Protein AF-A0A1D6HPN9-F1 (afdb_monomer_lite)

pLDDT: mean 91.18, std 7.08, range [53.25, 98.31]

Organism: Zea mays (NCBI:txid4577)

Structure (mmCIF, N/CA/C/O backbone):
data_AF-A0A1D6HPN9-F1
#
_entry.id   AF-A0A1D6HPN9-F1
#
loop_
_atom_site.group_PDB
_atom_site.id
_atom_site.type_symbol
_atom_site.label_atom_id
_atom_site.label_alt_id
_atom_site.label_comp_id
_atom_site.label_asym_id
_atom_site.label_entity_id
_atom_site.label_seq_id
_atom_site.pdbx_PDB_ins_code
_atom_site.Cartn_x
_atom_site.Cartn_y
_atom_site.Cartn_z
_atom_site.occupancy
_atom_site.B_iso_or_equiv
_atom_site.auth_seq_id
_atom_site.auth_comp_id
_atom_site.auth_asym_id
_atom_site.auth_atom_id
_atom_site.pdbx_PDB_model_num
ATOM 1 N N . MET A 1 1 ? 19.555 10.011 -34.793 1.00 65.31 1 MET A N 1
ATOM 2 C CA . MET A 1 1 ? 19.414 9.614 -33.382 1.00 65.31 1 MET A CA 1
ATOM 3 C C . MET A 1 1 ? 20.031 8.238 -33.227 1.00 65.31 1 MET A C 1
ATOM 5 O O . MET A 1 1 ? 19.616 7.318 -33.925 1.00 65.31 1 MET A O 1
ATOM 9 N N . GLY A 1 2 ? 21.098 8.127 -32.441 1.00 90.81 2 GLY A N 1
ATOM 10 C CA . GLY A 1 2 ? 21.824 6.869 -32.248 1.00 90.81 2 GLY A CA 1
ATOM 11 C C . GLY A 1 2 ? 21.050 5.886 -31.364 1.00 90.81 2 GLY A C 1
ATOM 12 O O . GLY A 1 2 ? 20.213 6.292 -30.560 1.00 90.81 2 GLY A O 1
ATOM 13 N N . ILE A 1 3 ? 21.357 4.589 -31.468 1.00 91.12 3 ILE A N 1
ATOM 14 C CA . ILE A 1 3 ? 20.759 3.539 -30.616 1.00 91.12 3 ILE A CA 1
ATOM 15 C C . ILE A 1 3 ? 20.954 3.859 -29.123 1.00 91.12 3 ILE A C 1
ATOM 17 O O . ILE A 1 3 ? 20.030 3.701 -28.329 1.00 91.12 3 ILE A O 1
ATOM 21 N N . MET A 1 4 ? 22.121 4.397 -28.760 1.00 90.06 4 MET A N 1
ATOM 22 C CA . MET A 1 4 ? 22.442 4.822 -27.395 1.00 90.06 4 MET A CA 1
ATOM 23 C C . MET A 1 4 ? 21.523 5.948 -26.886 1.00 90.06 4 MET A C 1
ATOM 25 O O . MET A 1 4 ? 21.066 5.901 -25.749 1.00 90.06 4 MET A O 1
ATOM 29 N N . GLU A 1 5 ? 21.195 6.935 -27.724 1.00 90.69 5 GLU A N 1
ATOM 30 C CA . GLU A 1 5 ? 20.307 8.047 -27.344 1.00 90.69 5 GLU A CA 1
ATOM 31 C C . GLU A 1 5 ? 18.875 7.554 -27.093 1.00 90.69 5 GLU A C 1
ATOM 33 O O . GLU A 1 5 ? 18.235 7.959 -26.123 1.00 90.69 5 GLU A O 1
ATOM 38 N N . MET A 1 6 ? 18.392 6.619 -27.922 1.00 93.00 6 MET A N 1
ATOM 39 C CA . MET A 1 6 ? 17.086 5.977 -27.727 1.00 93.00 6 MET A CA 1
ATOM 40 C C . MET A 1 6 ? 17.018 5.192 -26.411 1.00 93.00 6 MET A C 1
ATOM 42 O O . MET A 1 6 ? 16.016 5.278 -25.702 1.00 93.00 6 MET A O 1
ATOM 46 N N . GLN A 1 7 ? 18.079 4.462 -26.059 1.00 94.44 7 GLN A N 1
ATOM 47 C CA . GLN A 1 7 ? 18.150 3.705 -24.804 1.00 94.44 7 GLN A CA 1
ATOM 48 C C . GLN A 1 7 ? 18.138 4.618 -23.573 1.00 94.44 7 GLN A C 1
ATOM 50 O O . GLN A 1 7 ? 17.432 4.326 -22.609 1.00 94.44 7 GLN A O 1
ATOM 55 N N . ILE A 1 8 ? 18.867 5.738 -23.614 1.00 96.06 8 ILE A N 1
ATOM 56 C CA . ILE A 1 8 ? 18.888 6.717 -22.517 1.00 96.06 8 ILE A CA 1
ATOM 57 C C . ILE A 1 8 ? 17.493 7.316 -22.316 1.00 96.06 8 ILE A C 1
ATOM 59 O O . ILE A 1 8 ? 16.989 7.330 -21.194 1.00 96.06 8 ILE A O 1
ATOM 63 N N . LEU A 1 9 ? 16.832 7.749 -23.395 1.00 96.50 9 LEU A N 1
ATOM 64 C CA . LEU A 1 9 ? 15.478 8.306 -23.322 1.00 96.50 9 LEU A CA 1
ATOM 65 C C . LEU A 1 9 ? 14.462 7.288 -22.787 1.00 96.50 9 LEU A C 1
ATOM 67 O O . LEU A 1 9 ? 13.657 7.624 -21.917 1.00 96.50 9 LEU A O 1
ATOM 71 N N . ALA A 1 10 ? 14.525 6.038 -23.256 1.00 96.69 10 ALA A N 1
ATOM 72 C CA . ALA A 1 10 ? 13.671 4.964 -22.756 1.00 96.69 10 ALA A CA 1
ATOM 73 C C . ALA A 1 10 ? 13.912 4.690 -21.263 1.00 96.69 10 ALA A C 1
ATOM 75 O O . ALA A 1 10 ? 12.954 4.550 -20.506 1.00 96.69 10 ALA A O 1
ATOM 76 N N . GLY A 1 11 ? 15.173 4.668 -20.821 1.00 97.12 11 GLY A N 1
ATOM 77 C CA . GLY A 1 11 ? 15.531 4.475 -19.415 1.00 97.12 11 GLY A CA 1
ATOM 78 C C . GLY A 1 11 ? 14.993 5.584 -18.512 1.00 97.12 11 GLY A C 1
ATOM 79 O O . GLY A 1 11 ? 14.391 5.301 -17.477 1.00 97.12 11 GLY A O 1
ATOM 80 N N . VAL A 1 12 ? 15.135 6.844 -18.934 1.00 98.12 12 VAL A N 1
ATOM 81 C CA . VAL A 1 12 ? 14.585 8.004 -18.216 1.00 98.12 12 VAL A CA 1
ATOM 82 C C . VAL A 1 12 ? 13.060 7.904 -18.110 1.00 98.12 12 VAL A C 1
ATOM 84 O O . VAL A 1 12 ? 12.503 8.088 -17.028 1.00 98.12 12 VAL A O 1
ATOM 87 N N . LEU A 1 13 ? 12.376 7.557 -19.203 1.00 97.75 13 LEU A N 1
ATOM 88 C CA . LEU A 1 13 ? 10.921 7.403 -19.213 1.00 97.75 13 LEU A CA 1
ATOM 89 C C . LEU A 1 13 ? 10.452 6.264 -18.297 1.00 97.75 13 LEU A C 1
ATOM 91 O O . LEU A 1 13 ? 9.536 6.461 -17.498 1.00 97.75 13 LEU A O 1
ATOM 95 N N . LEU A 1 14 ? 11.095 5.095 -18.370 1.00 98.06 14 LEU A N 1
ATOM 96 C CA . LEU A 1 14 ? 10.773 3.947 -17.518 1.00 98.06 14 LEU A CA 1
ATOM 97 C C . LEU A 1 14 ? 11.003 4.252 -16.038 1.00 98.06 14 LEU A C 1
ATOM 99 O O . LEU A 1 14 ? 10.220 3.802 -15.201 1.00 98.06 14 LEU A O 1
ATOM 103 N N . PHE A 1 15 ? 12.033 5.031 -15.709 1.00 98.19 15 PHE A N 1
ATOM 104 C CA . PHE A 1 15 ? 12.303 5.450 -14.339 1.00 98.19 15 PHE A CA 1
ATOM 105 C C . PHE A 1 15 ? 11.153 6.287 -13.768 1.00 98.19 15 PHE A C 1
ATOM 107 O O . PHE A 1 15 ? 10.591 5.929 -12.732 1.00 98.19 15 PHE A O 1
ATOM 114 N N . PHE A 1 16 ? 10.740 7.352 -14.463 1.00 98.31 16 PHE A N 1
ATOM 115 C CA . PHE A 1 16 ? 9.619 8.181 -14.008 1.00 98.31 16 PHE A CA 1
ATOM 116 C C . PHE A 1 16 ? 8.306 7.401 -13.962 1.00 98.31 16 PHE A C 1
ATOM 118 O O . PHE A 1 16 ? 7.566 7.508 -12.985 1.00 98.31 16 PHE A O 1
ATOM 125 N N . LEU A 1 17 ? 8.048 6.562 -14.967 1.00 98.12 17 LEU A N 1
ATOM 126 C CA . LEU A 1 17 ? 6.863 5.711 -14.992 1.00 98.12 17 LEU A CA 1
ATOM 127 C C . LEU A 1 17 ? 6.829 4.754 -13.791 1.00 98.12 17 LEU A C 1
ATOM 129 O O . LEU A 1 17 ? 5.795 4.619 -13.137 1.00 98.12 17 LEU A O 1
ATOM 133 N N . SER A 1 18 ? 7.966 4.137 -13.465 1.00 98.12 18 SER A N 1
ATOM 134 C CA . SER A 1 18 ? 8.096 3.235 -12.316 1.00 98.12 18 SER A CA 1
ATOM 135 C C . SER A 1 18 ? 7.867 3.964 -10.995 1.00 98.12 18 SER A C 1
ATOM 137 O O . SER A 1 18 ? 7.205 3.421 -10.114 1.00 98.12 18 SER A O 1
ATOM 139 N N . LEU A 1 19 ? 8.349 5.204 -10.856 1.00 98.12 19 LEU A N 1
ATOM 140 C CA . LEU A 1 19 ? 8.071 6.028 -9.676 1.00 98.12 19 LEU A CA 1
ATOM 141 C C . LEU A 1 19 ? 6.576 6.337 -9.539 1.00 98.12 19 LEU A C 1
ATOM 143 O O . LEU A 1 19 ? 6.008 6.178 -8.457 1.00 98.12 19 LEU A O 1
ATOM 147 N N . THR A 1 20 ? 5.919 6.741 -10.629 1.00 97.94 20 THR A N 1
ATOM 148 C CA . THR A 1 20 ? 4.484 7.048 -10.620 1.00 97.94 20 THR A CA 1
ATOM 149 C C . THR A 1 20 ? 3.657 5.812 -10.274 1.00 97.94 20 THR A C 1
ATOM 151 O O . THR A 1 20 ? 2.882 5.848 -9.317 1.00 97.94 20 THR A O 1
ATOM 154 N N . ILE A 1 21 ? 3.859 4.699 -10.984 1.00 98.00 21 ILE A N 1
ATOM 155 C CA . ILE A 1 21 ? 3.125 3.450 -10.738 1.00 98.00 21 ILE A CA 1
ATOM 156 C C . ILE A 1 21 ? 3.450 2.897 -9.348 1.00 98.00 21 ILE A C 1
ATOM 158 O O . ILE A 1 21 ? 2.541 2.482 -8.637 1.00 98.00 21 ILE A O 1
ATOM 162 N N . GLY A 1 22 ? 4.715 2.935 -8.925 1.00 98.06 22 GLY A N 1
ATOM 163 C CA . GLY A 1 22 ? 5.138 2.471 -7.605 1.00 98.06 22 GLY A CA 1
ATOM 164 C C . GLY A 1 22 ? 4.486 3.257 -6.467 1.00 98.06 22 GLY A C 1
ATOM 165 O O . GLY A 1 22 ? 4.014 2.661 -5.500 1.00 98.06 22 GLY A O 1
ATOM 166 N N . SER A 1 23 ? 4.380 4.583 -6.599 1.00 97.94 23 SER A N 1
ATOM 167 C CA . SER A 1 23 ? 3.680 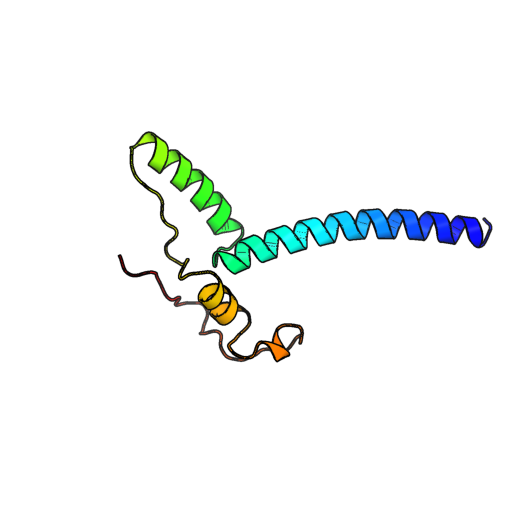5.414 -5.611 1.00 97.94 23 SER A CA 1
ATOM 168 C C . SER A 1 23 ? 2.182 5.097 -5.537 1.00 97.94 23 SER A C 1
ATOM 170 O O . SER A 1 23 ? 1.630 4.974 -4.442 1.00 97.94 23 SER A O 1
ATOM 172 N N . LEU A 1 24 ? 1.538 4.882 -6.690 1.00 97.31 24 LEU A N 1
ATOM 173 C CA . LEU A 1 24 ? 0.136 4.483 -6.764 1.00 97.31 24 LEU A CA 1
ATOM 174 C C . LEU A 1 24 ? -0.075 3.087 -6.162 1.00 97.31 24 LEU A C 1
ATOM 176 O O . LEU A 1 24 ? -0.999 2.885 -5.377 1.00 97.31 24 LEU A O 1
ATOM 180 N N . LEU A 1 25 ? 0.810 2.139 -6.464 1.00 96.56 25 LEU A N 1
ATOM 181 C CA . LEU A 1 25 ? 0.776 0.793 -5.903 1.00 96.56 25 LEU A CA 1
ATOM 182 C C . LEU A 1 25 ? 0.912 0.830 -4.378 1.00 96.56 25 LEU A C 1
ATOM 184 O O . LEU A 1 25 ? 0.094 0.236 -3.683 1.00 96.56 25 LEU A O 1
ATOM 188 N N . GLY A 1 26 ? 1.892 1.568 -3.849 1.00 97.44 26 GLY A N 1
ATOM 189 C CA . GLY A 1 26 ? 2.076 1.727 -2.405 1.00 97.44 26 GLY A CA 1
ATOM 190 C C . GLY A 1 26 ? 0.845 2.327 -1.724 1.00 97.44 26 GLY A C 1
ATOM 191 O O . GLY A 1 26 ? 0.418 1.852 -0.670 1.00 97.44 26 GLY A O 1
ATOM 192 N N . TRP A 1 27 ? 0.216 3.315 -2.364 1.00 97.31 27 TRP A N 1
ATOM 193 C CA . TRP A 1 27 ? -1.046 3.884 -1.900 1.00 97.31 27 TRP A CA 1
ATOM 194 C C . TRP A 1 27 ? -2.173 2.843 -1.841 1.00 97.31 27 TRP A C 1
ATOM 196 O O . TRP A 1 27 ? -2.875 2.739 -0.834 1.00 97.31 27 TRP A O 1
ATOM 206 N N . HIS A 1 28 ? -2.333 2.035 -2.888 1.00 96.19 28 HIS A N 1
ATOM 207 C CA . HIS A 1 28 ? -3.365 1.001 -2.925 1.00 96.19 28 HIS A CA 1
ATOM 208 C C . HIS A 1 28 ? -3.081 -0.171 -1.979 1.00 96.19 28 HIS A C 1
ATOM 210 O O . HIS A 1 28 ? -4.026 -0.703 -1.406 1.00 96.19 28 HIS A O 1
ATOM 216 N N . ILE A 1 29 ? -1.816 -0.521 -1.727 1.00 95.69 29 ILE A N 1
ATOM 217 C CA . ILE A 1 29 ? -1.443 -1.487 -0.681 1.00 95.69 29 ILE A CA 1
ATOM 218 C C . ILE A 1 29 ? -1.845 -0.952 0.700 1.00 95.69 29 ILE A C 1
ATOM 220 O O . ILE A 1 29 ? -2.412 -1.690 1.501 1.00 95.69 29 ILE A O 1
ATOM 224 N N . TYR A 1 30 ? -1.617 0.335 0.983 1.00 96.06 30 TYR A N 1
ATOM 225 C CA . TYR A 1 30 ? -2.065 0.947 2.239 1.00 96.06 30 TYR A CA 1
ATOM 226 C C . TYR A 1 30 ? -3.588 0.843 2.419 1.00 96.06 30 TYR A C 1
ATOM 228 O O . TYR A 1 30 ? -4.058 0.476 3.500 1.00 96.06 30 TYR A O 1
ATOM 236 N N . LEU A 1 31 ? -4.346 1.142 1.363 1.00 96.19 31 LEU A N 1
ATOM 237 C CA . LEU A 1 31 ? -5.804 1.031 1.351 1.00 96.19 31 LEU A CA 1
ATOM 238 C C . LEU A 1 31 ? -6.279 -0.415 1.545 1.00 96.19 31 LEU A C 1
ATOM 240 O O . LEU A 1 31 ? -7.154 -0.660 2.373 1.00 96.19 31 LEU A O 1
ATOM 244 N N . LEU A 1 32 ? -5.638 -1.364 0.858 1.00 94.62 32 LEU A N 1
ATOM 245 C CA . LEU A 1 32 ? -5.880 -2.801 0.986 1.00 94.62 32 LEU A CA 1
ATOM 246 C C . LEU A 1 32 ? -5.693 -3.274 2.435 1.00 94.62 32 LEU A C 1
ATOM 248 O O . LEU A 1 32 ? -6.566 -3.932 2.995 1.00 94.62 32 LEU A O 1
ATOM 252 N N . CYS A 1 33 ? -4.589 -2.878 3.075 1.00 94.69 33 CYS A N 1
ATOM 253 C CA . CYS A 1 33 ? -4.284 -3.236 4.462 1.00 94.69 33 CYS A CA 1
ATOM 254 C C . CYS A 1 33 ? -5.315 -2.714 5.469 1.0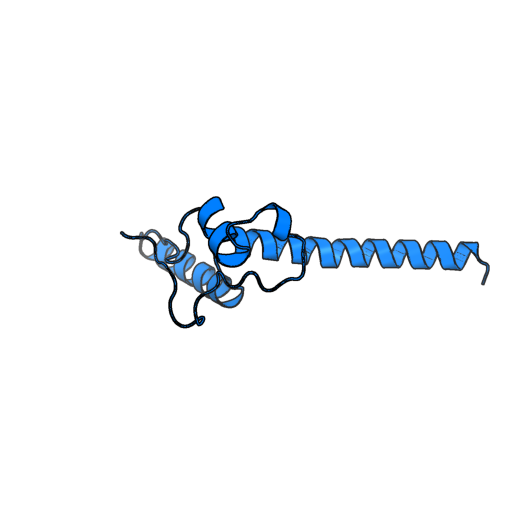0 94.69 33 CYS A C 1
ATOM 256 O O . CYS A 1 33 ? -5.471 -3.320 6.527 1.00 94.69 33 CYS A O 1
ATOM 258 N N . HIS A 1 34 ? -6.005 -1.614 5.165 1.00 94.38 34 HIS A N 1
ATOM 259 C CA . HIS A 1 34 ? -7.034 -1.029 6.031 1.00 94.38 34 HIS A CA 1
ATOM 260 C C . HIS A 1 34 ? -8.462 -1.338 5.574 1.00 94.38 34 HIS A C 1
ATOM 262 O O . HIS A 1 34 ? -9.400 -0.799 6.161 1.00 94.38 34 HIS A O 1
ATOM 268 N N . ASN A 1 35 ? -8.620 -2.162 4.532 1.00 94.88 35 ASN A N 1
ATOM 269 C CA . ASN A 1 35 ? -9.909 -2.482 3.931 1.00 94.88 35 ASN A CA 1
ATOM 270 C C . ASN A 1 35 ? -10.754 -1.223 3.651 1.00 94.88 35 ASN A C 1
ATOM 272 O O . ASN A 1 35 ? -11.906 -1.119 4.061 1.00 94.88 35 ASN A O 1
ATOM 276 N N . MET A 1 36 ? -10.126 -0.233 3.012 1.00 94.50 36 MET A N 1
ATOM 277 C CA . MET A 1 36 ? -10.746 1.040 2.645 1.00 94.50 36 MET A CA 1
ATOM 278 C C . MET A 1 36 ? -10.646 1.268 1.145 1.00 94.50 36 MET A C 1
ATOM 280 O O . MET A 1 36 ? -9.590 1.091 0.542 1.00 94.50 36 MET A O 1
ATOM 284 N N . THR A 1 37 ? -11.707 1.790 0.551 1.00 94.94 37 THR A N 1
ATOM 285 C CA . THR A 1 37 ? -11.664 2.378 -0.788 1.00 94.94 37 THR A CA 1
ATOM 286 C C . THR A 1 37 ? -11.034 3.777 -0.764 1.00 94.94 37 THR A C 1
ATOM 288 O O . THR A 1 37 ? -10.883 4.426 0.276 1.00 94.94 37 THR A O 1
ATOM 291 N N . THR A 1 38 ? -10.673 4.295 -1.939 1.00 95.94 38 THR A N 1
ATOM 292 C CA . THR A 1 38 ? -10.185 5.678 -2.083 1.00 95.94 38 THR A CA 1
ATOM 293 C C . THR A 1 38 ? -11.229 6.714 -1.652 1.00 95.94 38 THR A C 1
ATOM 295 O O . THR A 1 38 ? -10.859 7.752 -1.098 1.00 95.94 38 THR A O 1
ATOM 298 N N . ILE A 1 39 ? -12.515 6.428 -1.876 1.00 96.38 39 ILE A N 1
ATOM 299 C CA . ILE A 1 39 ? -13.646 7.273 -1.470 1.00 96.38 39 ILE A CA 1
ATOM 300 C C . ILE A 1 39 ? -13.754 7.280 0.056 1.00 96.38 39 ILE A C 1
ATOM 302 O O . ILE A 1 39 ? -13.671 8.344 0.675 1.00 96.38 39 ILE A O 1
ATOM 306 N N . GLU A 1 40 ? -13.806 6.100 0.673 1.00 95.00 40 GLU A N 1
ATOM 307 C CA . GLU A 1 40 ? -13.877 5.964 2.131 1.00 95.00 40 GLU A CA 1
ATOM 308 C C . GLU A 1 40 ? -12.664 6.574 2.826 1.00 95.00 40 GLU A C 1
ATOM 310 O O . GLU A 1 40 ? -12.805 7.161 3.894 1.00 95.00 40 GLU A O 1
ATOM 315 N N . TYR A 1 41 ? -11.468 6.522 2.229 1.00 95.38 41 TYR A N 1
ATOM 316 C CA . TYR A 1 41 ? -10.308 7.212 2.788 1.00 95.38 41 TYR A CA 1
ATOM 317 C C . TYR A 1 41 ? -10.549 8.723 2.918 1.00 95.38 41 TYR A C 1
ATOM 319 O O . TYR A 1 41 ? -10.207 9.324 3.942 1.00 95.38 41 TYR A O 1
ATOM 327 N N . ARG A 1 42 ? -11.129 9.361 1.894 1.00 96.06 42 ARG A N 1
ATOM 328 C CA . ARG A 1 42 ? -11.426 10.804 1.920 1.00 96.06 42 ARG A CA 1
ATOM 329 C C . ARG A 1 42 ? -12.467 11.125 2.989 1.00 96.06 42 ARG A C 1
ATOM 331 O O . ARG A 1 42 ? -12.291 12.083 3.746 1.00 96.06 42 ARG A O 1
ATOM 338 N N . GLU A 1 43 ? -13.492 10.291 3.108 1.00 95.62 43 GLU A N 1
ATOM 339 C CA . GLU A 1 43 ? -14.503 10.405 4.161 1.00 95.62 43 GLU A CA 1
ATOM 340 C C . GLU A 1 43 ? -13.896 10.199 5.553 1.00 95.62 43 GLU A C 1
ATOM 342 O O . GLU A 1 43 ? -14.134 10.998 6.459 1.00 95.62 43 GLU A O 1
ATOM 347 N N . ALA A 1 44 ? -13.019 9.207 5.709 1.00 94.06 44 ALA A N 1
ATOM 348 C CA . ALA A 1 44 ? -12.306 8.904 6.941 1.00 94.06 44 ALA A CA 1
ATOM 349 C C . ALA A 1 44 ? -11.393 10.054 7.377 1.00 94.06 44 ALA A C 1
ATOM 351 O O . ALA A 1 44 ? -11.319 10.361 8.565 1.00 94.06 44 ALA A O 1
ATOM 352 N N . VAL A 1 45 ? -10.705 10.730 6.448 1.00 95.12 45 VAL A N 1
ATOM 353 C CA . VAL A 1 45 ? -9.907 11.930 6.764 1.00 95.12 45 VAL A CA 1
ATOM 354 C C . VAL A 1 45 ? -10.791 13.021 7.371 1.00 95.12 45 VAL A C 1
ATOM 356 O O . VAL A 1 45 ? -10.448 13.577 8.419 1.00 95.12 45 VAL A O 1
ATOM 359 N N . ARG A 1 46 ? -11.951 13.288 6.764 1.00 94.88 46 ARG A N 1
ATOM 360 C CA . ARG A 1 46 ? -12.915 14.268 7.281 1.00 94.88 46 ARG A CA 1
ATOM 361 C C . ARG A 1 46 ? -13.486 13.841 8.634 1.00 94.88 46 ARG A C 1
ATOM 363 O O . ARG A 1 46 ? -13.536 14.652 9.558 1.00 94.88 46 ARG A O 1
ATOM 370 N N . ALA A 1 47 ? -13.874 12.577 8.771 1.00 94.25 47 ALA A N 1
ATOM 371 C CA . ALA A 1 47 ? -14.426 12.027 10.003 1.00 94.25 47 ALA A CA 1
ATOM 372 C C . ALA A 1 47 ? -1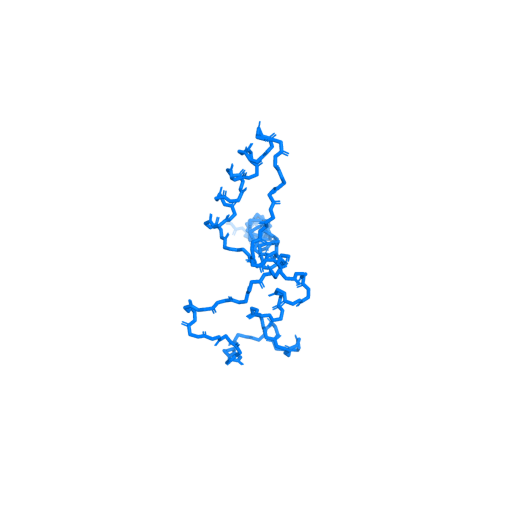3.407 12.057 11.153 1.00 94.25 47 ALA A C 1
ATOM 374 O O . ALA A 1 47 ? -13.751 12.472 12.256 1.00 94.25 47 ALA A O 1
ATOM 375 N N . ARG A 1 48 ? -12.132 11.730 10.895 1.00 94.06 48 ARG A N 1
ATOM 376 C CA . ARG A 1 48 ? -11.031 11.872 11.867 1.00 94.06 48 ARG A CA 1
ATOM 377 C C . ARG A 1 48 ? -10.866 13.310 12.342 1.00 94.06 48 ARG A C 1
ATOM 379 O O . ARG A 1 48 ? -10.693 13.542 13.537 1.00 94.06 48 ARG A O 1
ATOM 386 N N . TRP A 1 49 ? -10.922 14.274 11.427 1.00 94.69 49 TRP A N 1
ATOM 387 C CA . TRP A 1 49 ? -10.820 15.690 11.777 1.00 94.69 49 TRP A CA 1
ATOM 388 C C . TRP A 1 49 ? -11.996 16.155 12.652 1.00 94.69 49 TRP A C 1
ATOM 390 O O . TRP A 1 49 ? -11.777 16.824 13.664 1.00 94.69 49 TRP A O 1
ATOM 400 N N . LEU A 1 50 ? -13.227 15.749 12.318 1.00 95.94 50 LEU A N 1
ATOM 401 C CA . LEU A 1 50 ? -14.426 16.035 13.119 1.00 95.94 50 LEU A CA 1
ATOM 402 C C . LEU A 1 50 ? -14.379 15.362 14.499 1.00 95.94 50 LEU A C 1
ATOM 404 O O . LEU A 1 50 ? -14.692 15.993 15.509 1.00 95.94 50 LEU A O 1
ATOM 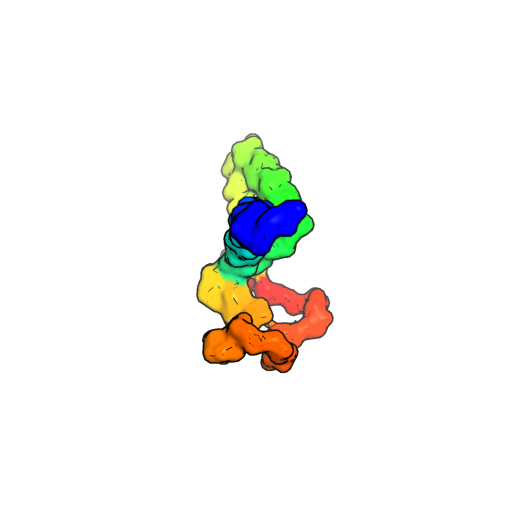408 N N . ALA A 1 51 ? -13.945 14.103 14.557 1.00 94.06 51 ALA A N 1
ATOM 409 C CA . ALA A 1 51 ? -13.791 13.357 15.802 1.00 94.06 51 ALA A CA 1
ATOM 410 C C . ALA A 1 51 ? -12.770 14.042 16.723 1.00 94.06 51 ALA A C 1
ATOM 412 O O . ALA A 1 51 ? -13.070 14.328 17.879 1.00 94.06 51 ALA A O 1
ATOM 413 N N . LYS A 1 52 ? -11.614 14.448 16.180 1.00 93.81 52 LYS A N 1
ATOM 414 C CA . LYS A 1 52 ? -10.593 15.193 16.932 1.00 93.81 52 LYS A CA 1
ATOM 415 C C . LYS A 1 52 ? -11.138 16.498 17.520 1.00 93.81 52 LYS A C 1
ATOM 417 O O . LYS A 1 52 ? -10.822 16.822 18.659 1.00 93.81 52 LYS A O 1
ATOM 422 N N . LYS A 1 53 ? -11.965 17.233 16.768 1.00 94.38 53 LYS A N 1
ATOM 423 C CA . LYS A 1 53 ? -12.602 18.469 17.257 1.00 94.38 53 LYS A CA 1
ATOM 424 C C . LYS A 1 53 ? -13.634 18.232 18.359 1.00 94.38 53 LYS A C 1
ATOM 426 O O . LYS A 1 53 ? -13.794 19.087 19.217 1.00 94.38 53 LYS A O 1
ATOM 431 N N . SER A 1 54 ? -14.322 17.096 18.329 1.00 93.88 54 SER A N 1
ATOM 432 C CA . SER A 1 54 ? -15.344 16.723 19.317 1.00 93.88 54 SER A CA 1
ATOM 433 C C . SER A 1 54 ? -14.789 15.917 20.500 1.00 93.88 54 SER A C 1
ATOM 435 O O . SER A 1 54 ? -15.558 15.489 21.355 1.00 93.88 54 SER A O 1
ATOM 437 N N . GLY A 1 55 ? -13.471 15.686 20.558 1.00 92.62 55 GLY A N 1
ATOM 438 C CA . GLY A 1 55 ? -12.840 14.840 21.578 1.00 92.62 55 GLY A CA 1
ATOM 439 C C . GLY A 1 55 ? -13.133 13.342 21.417 1.00 92.62 55 GLY A C 1
ATOM 440 O O . GLY A 1 55 ? -12.832 12.555 22.311 1.00 92.62 55 GLY A O 1
ATOM 441 N N . GLN A 1 56 ? -13.709 12.934 20.286 1.00 92.62 56 GLN A N 1
ATOM 442 C CA . GLN A 1 56 ? -14.043 11.549 19.973 1.00 92.62 56 GLN A CA 1
ATOM 443 C C . GLN A 1 56 ? -12.892 10.853 19.238 1.00 92.62 56 GLN A C 1
ATOM 445 O O . GLN A 1 56 ? -12.091 11.477 18.535 1.00 92.62 56 GLN A O 1
ATOM 450 N N . LYS A 1 57 ? -12.822 9.525 19.358 1.00 88.56 57 LYS A N 1
ATOM 451 C CA . LYS A 1 57 ? -11.896 8.697 18.573 1.00 88.56 57 LYS A CA 1
ATOM 452 C C . LYS A 1 57 ? -12.614 8.160 17.339 1.00 88.56 57 LYS A C 1
ATOM 454 O O . LYS A 1 57 ? -13.675 7.558 17.448 1.00 88.56 57 LYS A O 1
ATOM 459 N N . TYR A 1 58 ? -12.016 8.353 16.167 1.00 90.69 58 TYR A N 1
ATOM 460 C CA . TYR A 1 58 ? -12.499 7.742 14.931 1.00 90.69 58 TYR A CA 1
ATOM 461 C C . TYR A 1 58 ? -11.905 6.343 14.771 1.00 90.69 58 TYR A C 1
ATOM 463 O O . TYR A 1 58 ? -10.689 6.173 14.867 1.00 90.69 58 TYR A O 1
ATOM 471 N N . ARG A 1 59 ? -12.758 5.367 14.462 1.00 87.62 59 ARG A N 1
ATOM 472 C CA . ARG A 1 59 ? -12.366 4.007 14.094 1.00 87.62 59 ARG A CA 1
ATOM 473 C C . ARG A 1 59 ? -13.071 3.634 12.799 1.00 87.62 59 ARG A C 1
ATOM 475 O O . ARG A 1 59 ? -14.274 3.852 12.674 1.00 87.62 59 ARG A O 1
ATOM 482 N N . HIS A 1 60 ? -12.319 3.113 11.837 1.00 88.94 60 HIS A N 1
ATOM 483 C CA . HIS A 1 60 ? -12.902 2.666 10.583 1.00 88.94 60 HIS A CA 1
ATOM 484 C C . HIS A 1 60 ? -13.621 1.327 10.791 1.00 88.94 60 HIS A C 1
ATOM 486 O O . HIS A 1 60 ? -13.091 0.437 11.451 1.00 88.94 60 HIS A O 1
ATOM 492 N N . ARG A 1 61 ? -14.851 1.210 10.280 1.00 89.06 61 ARG A N 1
ATOM 493 C CA . ARG A 1 61 ? -15.753 0.093 10.596 1.00 89.06 61 ARG A CA 1
ATOM 494 C C . ARG A 1 61 ? -15.359 -1.213 9.904 1.00 89.06 61 ARG A C 1
ATOM 496 O O . ARG A 1 61 ? -15.631 -2.272 10.457 1.00 89.06 61 ARG A O 1
ATOM 503 N N . PHE A 1 62 ? -14.730 -1.131 8.736 1.00 90.81 62 PHE A N 1
ATOM 504 C CA . PHE A 1 62 ? -14.344 -2.297 7.943 1.00 90.81 62 PHE A CA 1
ATOM 505 C C . PHE A 1 62 ? -12.915 -2.778 8.235 1.00 90.81 62 PHE A C 1
ATOM 507 O O . PHE A 1 62 ? -12.488 -3.792 7.693 1.00 90.81 62 PHE A O 1
ATOM 514 N N . ASP A 1 63 ? -12.173 -2.093 9.112 1.00 91.38 63 ASP A N 1
ATOM 515 C CA . ASP A 1 63 ? -10.817 -2.497 9.481 1.00 91.38 63 ASP A CA 1
ATOM 516 C C . ASP A 1 63 ? -10.838 -3.604 10.552 1.00 91.38 63 ASP A C 1
ATOM 518 O O . ASP A 1 63 ? -10.991 -3.339 11.752 1.00 91.38 63 ASP A O 1
ATOM 522 N N . LEU A 1 64 ? -10.682 -4.853 10.103 1.00 91.12 64 LEU A N 1
ATOM 523 C CA . LEU A 1 64 ? -10.672 -6.077 10.918 1.00 91.12 64 LEU A CA 1
ATOM 524 C C . LEU A 1 64 ? -9.250 -6.520 11.314 1.00 91.12 64 LEU A C 1
ATOM 526 O O . LEU A 1 64 ? -9.079 -7.566 11.949 1.00 91.12 64 LEU A O 1
ATOM 530 N N . GLY A 1 65 ? -8.234 -5.737 10.939 1.00 91.44 65 GLY A N 1
ATOM 531 C CA . GLY A 1 65 ? -6.815 -6.056 11.065 1.00 91.44 65 GLY A CA 1
ATOM 532 C C . GLY A 1 65 ? -6.180 -6.500 9.742 1.00 91.44 65 GLY A C 1
ATOM 533 O O . GLY A 1 65 ? -6.797 -7.187 8.932 1.00 91.44 65 GLY A O 1
ATOM 534 N N . ILE A 1 66 ? -4.903 -6.147 9.557 1.00 91.56 66 ILE A N 1
ATOM 535 C CA . ILE A 1 66 ? -4.172 -6.222 8.276 1.00 91.56 66 ILE A CA 1
ATOM 536 C C . ILE A 1 66 ? -4.315 -7.580 7.574 1.00 91.56 66 ILE A C 1
ATOM 538 O O . ILE A 1 66 ? -4.684 -7.629 6.405 1.00 91.56 66 ILE A O 1
ATOM 542 N N . LEU A 1 67 ? -4.057 -8.690 8.275 1.00 91.00 67 LEU A N 1
ATOM 543 C CA . LEU A 1 67 ? -4.116 -10.026 7.667 1.00 91.00 67 LEU A CA 1
ATOM 544 C C . LEU A 1 67 ? -5.528 -10.390 7.192 1.00 91.00 67 LEU A C 1
ATOM 546 O O . LEU A 1 67 ? -5.682 -10.885 6.079 1.00 91.00 67 LEU A O 1
ATOM 550 N N . LYS A 1 68 ? -6.552 -10.110 8.008 1.00 91.19 68 LYS A N 1
ATOM 551 C CA . LYS A 1 68 ? -7.952 -10.390 7.659 1.00 91.19 68 LYS A CA 1
ATOM 552 C C . LYS A 1 68 ? -8.420 -9.511 6.506 1.00 91.19 68 LYS A C 1
ATOM 554 O O . LYS A 1 68 ? -9.043 -10.017 5.581 1.00 91.19 68 LYS A O 1
ATOM 559 N N . ASN A 1 69 ? -8.065 -8.229 6.535 1.00 93.94 69 ASN A N 1
ATOM 560 C CA . ASN A 1 69 ? -8.382 -7.272 5.479 1.00 93.94 69 ASN A CA 1
ATOM 561 C C . ASN A 1 69 ? -7.817 -7.732 4.126 1.00 93.94 69 ASN A C 1
ATOM 563 O O . ASN A 1 69 ? -8.546 -7.803 3.140 1.00 93.94 69 ASN A O 1
ATOM 567 N N . ILE A 1 70 ? -6.539 -8.126 4.093 1.00 92.31 70 ILE A N 1
ATOM 568 C CA . ILE A 1 70 ? -5.898 -8.614 2.866 1.00 92.31 70 ILE A CA 1
ATOM 569 C C . ILE A 1 70 ? -6.533 -9.930 2.403 1.00 92.31 70 ILE A C 1
ATOM 571 O O . ILE A 1 70 ? -6.860 -10.057 1.226 1.00 92.31 70 ILE A O 1
ATOM 575 N N . GLN A 1 71 ? -6.747 -10.894 3.305 1.00 91.31 71 GLN A N 1
ATOM 576 C CA . GLN A 1 71 ? -7.377 -12.176 2.963 1.00 91.31 71 GLN A CA 1
ATOM 577 C C . GLN A 1 71 ? -8.807 -12.013 2.441 1.00 91.31 71 GLN A C 1
ATOM 579 O O . GLN A 1 71 ? -9.219 -12.765 1.563 1.00 91.31 71 GLN A O 1
ATOM 584 N N . MET A 1 72 ? -9.558 -11.027 2.932 1.00 89.81 72 MET A N 1
ATOM 585 C CA . MET A 1 72 ? -10.913 -10.761 2.451 1.00 89.81 72 MET A CA 1
ATOM 586 C C . MET A 1 72 ? -10.924 -10.253 1.004 1.00 89.81 72 MET A C 1
ATOM 588 O O . MET A 1 72 ? -11.871 -10.513 0.268 1.00 89.81 72 MET A O 1
ATOM 592 N N . ILE A 1 73 ? -9.864 -9.568 0.569 1.00 90.19 73 ILE A N 1
ATOM 593 C CA . ILE A 1 73 ? -9.790 -8.967 -0.768 1.00 90.19 73 ILE A CA 1
ATOM 594 C C . ILE A 1 73 ? -9.044 -9.875 -1.754 1.00 90.19 73 ILE A C 1
ATOM 596 O O . ILE A 1 73 ? -9.551 -10.120 -2.845 1.00 90.19 73 ILE A O 1
ATOM 600 N N . LEU A 1 74 ? -7.884 -10.418 -1.374 1.00 90.88 74 LEU A N 1
ATOM 601 C CA . LEU A 1 74 ? -7.046 -11.274 -2.231 1.00 90.88 74 LEU A CA 1
ATOM 602 C C . LEU A 1 74 ? -7.358 -12.773 -2.108 1.00 90.88 74 LEU A C 1
ATOM 604 O O . LEU A 1 74 ? -6.906 -13.574 -2.923 1.00 90.88 74 LEU A O 1
ATOM 608 N N . GLY A 1 75 ? -8.114 -13.161 -1.086 1.00 90.00 75 GLY A N 1
ATOM 609 C CA . GLY A 1 75 ? -8.509 -14.538 -0.833 1.00 90.00 75 GLY A CA 1
ATOM 610 C C . GLY A 1 75 ? -7.589 -15.280 0.139 1.00 90.00 75 GLY A C 1
ATOM 611 O O . GLY A 1 75 ? -6.512 -14.799 0.510 1.00 90.00 75 GLY A O 1
ATOM 612 N N . PRO A 1 76 ? -8.004 -16.486 0.565 1.00 88.81 76 PRO A N 1
ATOM 613 C CA . PRO A 1 76 ? -7.283 -17.281 1.562 1.00 88.81 76 PRO A CA 1
ATOM 614 C C . PRO A 1 76 ? -5.956 -17.851 1.035 1.00 88.81 76 PRO A C 1
ATOM 616 O O . PRO A 1 76 ? -5.038 -18.111 1.812 1.00 88.81 76 PRO A O 1
ATOM 619 N N . ASN A 1 77 ? -5.836 -18.032 -0.282 1.00 88.12 77 ASN A N 1
ATOM 620 C CA . ASN A 1 77 ? -4.671 -18.641 -0.915 1.00 88.12 77 ASN A CA 1
ATOM 621 C C . ASN A 1 77 ? -3.616 -17.587 -1.261 1.00 88.12 77 ASN A C 1
ATOM 623 O O . ASN A 1 77 ? -3.671 -16.977 -2.326 1.00 88.12 77 ASN A O 1
ATOM 627 N N . ILE A 1 78 ? -2.611 -17.440 -0.394 1.00 86.81 78 ILE A N 1
ATOM 628 C CA . ILE A 1 78 ? -1.498 -16.486 -0.569 1.00 86.81 78 ILE A CA 1
ATOM 629 C C . ILE A 1 78 ? -0.747 -16.712 -1.889 1.00 86.81 78 ILE A C 1
ATOM 631 O O . ILE A 1 78 ? -0.351 -15.759 -2.554 1.00 86.81 78 ILE A O 1
ATOM 635 N N . LEU A 1 79 ? -0.596 -17.973 -2.307 1.00 87.38 79 LEU A N 1
ATOM 636 C CA . LEU A 1 79 ? 0.076 -18.326 -3.564 1.00 87.38 79 LEU A CA 1
ATOM 637 C C . LEU A 1 79 ? -0.636 -17.759 -4.802 1.00 87.38 79 LEU A C 1
ATOM 639 O O . LEU A 1 79 ? 0.007 -17.532 -5.821 1.00 87.38 79 LEU A O 1
ATOM 643 N N . CYS A 1 80 ? -1.941 -17.497 -4.705 1.00 86.69 80 CYS A N 1
ATOM 644 C CA . CYS A 1 80 ? -2.743 -16.964 -5.801 1.00 86.69 80 CYS A CA 1
ATOM 645 C C . CYS A 1 80 ? -2.840 -15.433 -5.791 1.00 86.69 80 CYS A C 1
ATOM 647 O O . CYS A 1 80 ? -3.438 -14.875 -6.702 1.00 86.69 80 CYS A O 1
ATOM 649 N N . TRP A 1 81 ? -2.255 -14.733 -4.812 1.00 88.69 81 TRP A N 1
ATOM 650 C CA . TRP A 1 81 ? -2.391 -13.273 -4.691 1.00 88.69 81 TRP A CA 1
ATOM 651 C C . TRP A 1 81 ? -1.806 -12.494 -5.875 1.00 88.69 81 TRP A C 1
ATOM 653 O O . TRP A 1 81 ? -2.254 -11.389 -6.164 1.00 88.69 81 TRP A O 1
ATOM 663 N N . LEU A 1 82 ? -0.810 -13.063 -6.559 1.00 87.12 82 LEU A N 1
ATOM 664 C CA . LEU A 1 82 ? -0.202 -12.475 -7.757 1.00 87.12 82 LEU A CA 1
ATOM 665 C C . LEU A 1 82 ? -0.818 -13.004 -9.059 1.00 87.12 82 LEU A C 1
ATOM 667 O O . LEU A 1 82 ? -0.483 -12.520 -10.140 1.00 87.12 82 LEU A O 1
ATOM 671 N N . CYS A 1 83 ? -1.697 -14.003 -8.975 1.00 86.56 83 CYS A N 1
ATOM 672 C CA . CYS A 1 83 ? -2.346 -14.579 -10.140 1.00 86.56 83 CYS A CA 1
ATOM 673 C C . CYS A 1 83 ? -3.594 -13.754 -10.487 1.00 86.56 83 CYS A C 1
ATOM 675 O O . CYS A 1 83 ? -4.441 -13.543 -9.619 1.00 86.56 83 CYS A O 1
ATOM 677 N N . PRO A 1 84 ? -3.763 -13.316 -11.747 1.00 85.75 84 PRO A N 1
ATOM 678 C CA . PRO A 1 84 ? -4.947 -12.581 -12.182 1.00 85.75 84 PRO A CA 1
ATOM 679 C C . PRO A 1 84 ? -6.122 -13.550 -12.376 1.00 85.75 84 PRO A C 1
ATOM 681 O O . PRO A 1 84 ? -6.556 -13.826 -13.493 1.00 85.75 84 PRO A O 1
ATOM 684 N N . THR A 1 85 ? -6.604 -14.141 -11.288 1.00 83.81 85 THR A N 1
ATOM 685 C CA . THR A 1 85 ? -7.682 -15.132 -11.301 1.00 83.81 85 THR A CA 1
ATOM 686 C C . THR A 1 85 ? -8.732 -14.736 -10.281 1.00 83.81 85 THR A C 1
ATOM 688 O O . THR A 1 85 ? -8.408 -14.407 -9.144 1.00 83.81 85 THR A O 1
ATOM 691 N N . ALA A 1 86 ? -10.002 -14.774 -10.682 1.00 76.75 86 ALA A N 1
ATOM 692 C CA . ALA A 1 86 ? -11.100 -14.595 -9.748 1.00 76.7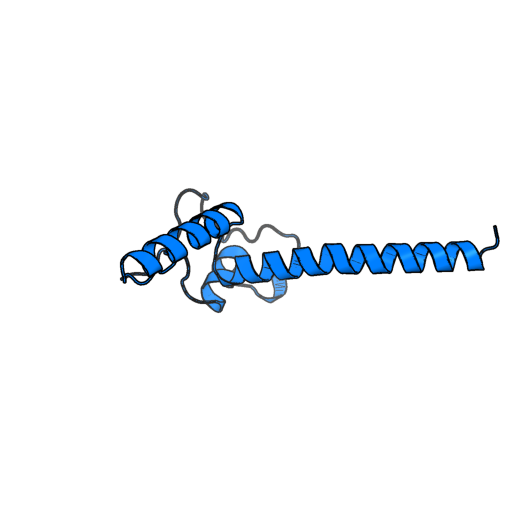5 86 ALA A CA 1
ATOM 693 C C . ALA A 1 86 ? -11.113 -15.778 -8.770 1.00 76.75 86 ALA A C 1
ATOM 695 O O . ALA A 1 86 ? -11.358 -16.918 -9.155 1.00 76.75 86 ALA A O 1
ATOM 696 N N . THR A 1 87 ? -10.824 -15.509 -7.503 1.00 76.00 87 THR A N 1
ATOM 697 C CA . THR A 1 87 ? -10.676 -16.522 -6.449 1.00 76.00 87 THR A CA 1
ATOM 698 C C . THR A 1 87 ? -12.004 -16.922 -5.797 1.00 76.00 87 THR A C 1
ATOM 700 O O . THR A 1 87 ? -12.007 -17.777 -4.917 1.00 76.00 87 THR A O 1
ATOM 703 N N . GLY A 1 88 ? -13.131 -16.332 -6.223 1.00 77.75 88 GLY A N 1
ATOM 704 C CA . GLY A 1 88 ? -14.490 -16.715 -5.808 1.00 77.75 88 GLY A CA 1
ATOM 705 C C . GLY A 1 88 ? -14.802 -16.535 -4.317 1.00 77.75 88 GLY A C 1
ATOM 706 O O . GL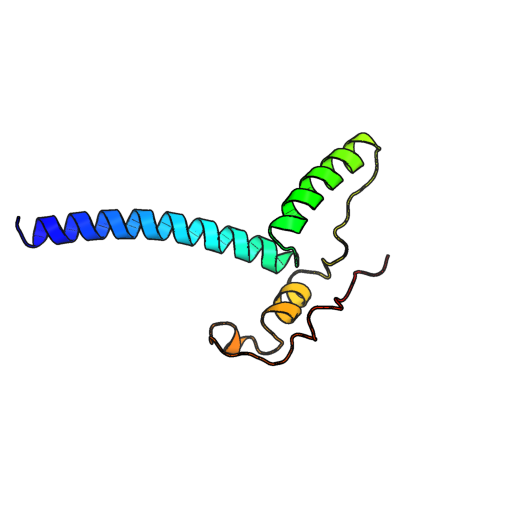Y A 1 88 ? -15.849 -16.974 -3.860 1.00 77.75 88 GLY A O 1
ATOM 707 N N . HIS A 1 89 ? -13.899 -15.921 -3.549 1.00 82.75 89 HIS A N 1
ATOM 708 C CA . HIS A 1 89 ? -14.038 -15.715 -2.103 1.00 82.75 89 HIS A CA 1
ATOM 709 C C . HIS A 1 89 ? -14.737 -14.399 -1.746 1.00 82.75 89 HIS A C 1
ATOM 711 O O . HIS A 1 89 ? -15.087 -14.189 -0.588 1.00 82.75 89 HIS A O 1
ATOM 717 N N . LEU A 1 90 ? -14.884 -13.498 -2.719 1.00 82.62 90 LEU A N 1
ATOM 718 C CA . LEU A 1 90 ? -15.633 -12.256 -2.569 1.00 82.62 90 LEU A CA 1
ATOM 719 C C . LEU A 1 90 ? -17.129 -12.581 -2.626 1.00 82.62 90 LEU A C 1
ATOM 721 O O . LEU A 1 90 ? -17.576 -13.257 -3.549 1.00 82.62 90 LEU A O 1
ATOM 725 N N . ASN A 1 91 ? -17.885 -12.088 -1.642 1.00 80.62 91 ASN A N 1
ATOM 726 C CA . ASN A 1 91 ? -19.350 -12.117 -1.660 1.00 80.62 91 ASN A CA 1
ATOM 727 C C . ASN A 1 91 ? -19.901 -11.202 -2.777 1.00 80.62 91 ASN A C 1
ATOM 729 O O . ASN A 1 91 ? -19.143 -10.551 -3.495 1.00 80.62 91 ASN A O 1
ATOM 733 N N . ASP A 1 92 ? -21.224 -11.054 -2.847 1.00 86.69 92 ASP A N 1
ATOM 734 C CA . ASP A 1 92 ? -21.947 -10.268 -3.864 1.00 86.69 92 ASP A CA 1
ATOM 735 C C . ASP A 1 92 ? -21.648 -8.748 -3.868 1.00 86.69 92 ASP A C 1
ATOM 737 O O . ASP A 1 92 ? -22.211 -7.995 -4.661 1.00 86.69 92 ASP A O 1
ATOM 741 N N . GLY A 1 93 ? -20.769 -8.264 -2.983 1.00 87.19 93 GLY A N 1
ATOM 742 C CA . GLY A 1 93 ? -20.374 -6.854 -2.890 1.00 87.19 93 GLY A CA 1
ATOM 743 C C . GLY A 1 93 ? -21.415 -5.941 -2.235 1.00 87.19 93 GLY A C 1
ATOM 744 O O . GLY A 1 93 ? -21.220 -4.728 -2.184 1.00 87.19 93 GLY A O 1
ATOM 745 N N . THR A 1 94 ? -22.509 -6.507 -1.724 1.00 88.44 94 THR A N 1
ATOM 746 C CA . THR A 1 94 ? -23.571 -5.796 -0.994 1.00 88.44 94 THR A CA 1
ATOM 747 C C . THR A 1 94 ? -23.390 -5.856 0.521 1.00 88.44 94 THR A C 1
ATOM 749 O O . THR A 1 94 ? -23.904 -4.998 1.237 1.00 88.44 94 THR A O 1
ATOM 752 N N . GLU A 1 95 ? -22.648 -6.848 1.016 1.00 88.69 95 GLU A N 1
ATOM 753 C CA . GLU A 1 95 ? -22.432 -7.100 2.438 1.00 88.69 95 GLU A CA 1
ATOM 754 C C . GLU A 1 95 ? -20.946 -7.290 2.744 1.00 88.69 95 GLU A C 1
ATOM 756 O O . GLU A 1 95 ? -20.234 -8.033 2.063 1.00 88.69 95 GLU A O 1
ATOM 761 N N . PHE A 1 96 ? -20.485 -6.638 3.813 1.00 88.06 96 PHE A N 1
ATOM 762 C CA . PHE A 1 96 ? -19.094 -6.672 4.254 1.00 88.06 96 PHE A CA 1
ATOM 763 C C . PHE A 1 96 ? -19.020 -6.884 5.761 1.00 88.06 96 PHE A C 1
ATOM 765 O O . PHE A 1 96 ? -19.841 -6.370 6.523 1.00 88.06 96 PHE A O 1
ATOM 772 N N . GLN A 1 97 ? -18.005 -7.628 6.197 1.00 86.62 97 GLN A N 1
ATOM 773 C CA . GLN A 1 97 ? -17.760 -7.840 7.616 1.00 86.62 97 GLN A CA 1
ATOM 774 C C . GLN A 1 97 ? -17.340 -6.531 8.292 1.00 86.62 97 GLN A C 1
ATOM 776 O O . GLN A 1 97 ? -16.533 -5.767 7.763 1.00 86.62 97 GLN A O 1
ATOM 781 N N . ILE A 1 98 ? -17.883 -6.293 9.484 1.00 89.62 98 ILE A N 1
ATOM 782 C CA . ILE A 1 98 ? -17.614 -5.097 10.280 1.00 89.62 98 ILE A CA 1
ATOM 783 C C . ILE A 1 98 ? -16.959 -5.468 11.602 1.00 89.62 98 ILE A C 1
ATOM 785 O O . ILE A 1 98 ? -17.217 -6.528 12.176 1.00 89.62 98 ILE A O 1
ATOM 789 N N . THR A 1 99 ? -16.115 -4.580 12.109 1.00 85.06 99 THR A N 1
ATOM 790 C CA . THR A 1 99 ? -15.480 -4.770 13.409 1.00 85.06 99 THR A CA 1
ATOM 791 C C . THR A 1 99 ? -16.513 -4.553 14.507 1.00 85.06 99 THR A C 1
ATOM 793 O O . THR A 1 99 ? -17.034 -3.446 14.658 1.00 85.06 99 THR A O 1
ATOM 796 N N . ASN A 1 100 ? -16.799 -5.600 15.289 1.00 69.81 100 ASN A N 1
ATOM 797 C CA . ASN A 1 100 ? -17.663 -5.487 16.464 1.00 69.81 100 ASN A CA 1
ATOM 798 C C . ASN A 1 100 ? -17.062 -4.483 17.464 1.00 69.81 100 ASN A C 1
ATOM 800 O O . ASN A 1 100 ? -15.837 -4.348 17.589 1.00 69.81 100 ASN A O 1
ATOM 804 N N . ASN A 1 101 ? -17.938 -3.700 18.090 1.00 53.25 101 ASN A N 1
ATOM 805 C CA . ASN A 1 101 ? -17.573 -2.662 19.048 1.00 53.25 101 ASN A CA 1
ATOM 806 C C . ASN A 1 101 ? -17.482 -3.206 20.463 1.00 53.25 101 ASN A C 1
ATOM 808 O O . ASN A 1 101 ? -18.420 -3.929 20.853 1.00 53.25 101 ASN A O 1
#

Sequence (101 aa):
MGIMEMQILAGVLLFFLSLTIGSLLGWHIYLLCHNMTTIEYREAVRARWLAKKSGQKYRHRFDLGILKNIQMILGPNILCWLCPTATGHLNDGTEFQITNN

InterPro domains:
  IPR039859 Palmitoyltransferase PFA4/ZDHHC16/ZDHHC20/ERF2-like [PTHR12246] (6-98)

Foldseek 3Di:
DDPVVVVVVVVVVVVVVCVVVVVVVVVVLVCLQQLHDPVVVVVQVVVCVVCVVVVHHDDDFQRPGRVVSNCQPQNPDPVCSPPPDDPVSHDPPPDGDTDDD

Radius of gyration: 19.61 Å; chains: 1; bounding box: 46×37×55 Å

Secondary structure (DSSP, 8-state):
--HHHHHHHHHHHHHHHHHHHHHHHHHHHHHHHTT--HHHHHHHHHHHHHHHHHTPPP--TT---HHHHHHHHH-S-GGGTTS----S-S--SS-------